Protein AF-A0A7Y2BKX5-F1 (afdb_monomer)

Structure (mmCIF, N/CA/C/O backbone):
data_AF-A0A7Y2BKX5-F1
#
_entry.id   AF-A0A7Y2BKX5-F1
#
loop_
_atom_site.group_PDB
_atom_site.id
_atom_site.type_symbol
_atom_site.label_atom_id
_atom_site.label_alt_id
_atom_site.label_comp_id
_atom_site.label_asym_id
_atom_site.label_entity_id
_atom_site.label_s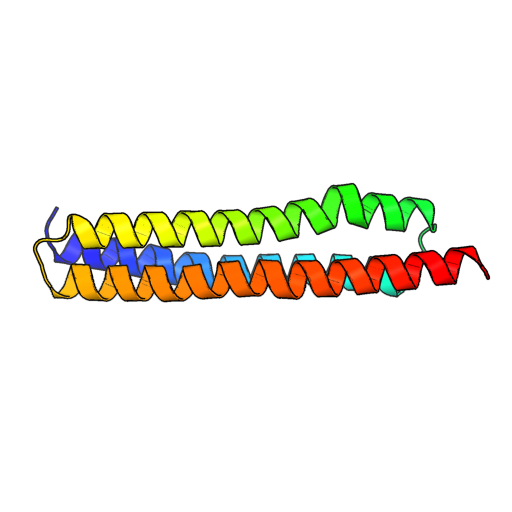eq_id
_atom_site.pdbx_PDB_ins_code
_atom_site.Cartn_x
_atom_site.Cartn_y
_atom_site.Cartn_z
_atom_site.occupancy
_atom_site.B_iso_or_equiv
_atom_site.auth_seq_id
_atom_site.auth_comp_id
_atom_site.auth_asym_id
_atom_site.auth_atom_id
_atom_site.pdbx_PDB_model_num
ATOM 1 N N . MET A 1 1 ? -7.863 8.795 30.814 1.00 60.62 1 MET A N 1
ATOM 2 C CA . MET A 1 1 ? -8.168 9.100 29.407 1.00 60.62 1 MET A CA 1
ATOM 3 C C . MET A 1 1 ? -9.676 9.134 29.283 1.00 60.62 1 MET A C 1
ATOM 5 O O . MET A 1 1 ? -10.317 8.146 29.626 1.00 60.62 1 MET A O 1
ATOM 9 N N . THR A 1 2 ? -10.237 10.292 28.960 1.00 79.56 2 THR A N 1
ATOM 10 C CA . THR A 1 2 ? -11.680 10.484 28.779 1.00 79.56 2 THR A CA 1
ATOM 11 C C . THR A 1 2 ? -12.108 9.998 27.389 1.00 79.56 2 THR A C 1
ATOM 13 O O . THR A 1 2 ? -11.263 9.811 26.512 1.00 79.56 2 THR A O 1
ATOM 16 N N . SER A 1 3 ? -13.412 9.795 27.153 1.00 75.19 3 SER A N 1
ATOM 17 C CA . SER A 1 3 ? -13.921 9.469 25.808 1.00 75.19 3 SER A CA 1
ATOM 18 C C . SER A 1 3 ? -13.515 10.516 24.764 1.00 75.19 3 SER A C 1
ATOM 20 O O . SER A 1 3 ? -13.303 10.164 23.607 1.00 75.19 3 SER A O 1
ATOM 22 N N . LEU A 1 4 ? -13.376 11.788 25.165 1.00 76.38 4 LEU A N 1
ATOM 23 C CA . LEU A 1 4 ? -12.962 12.877 24.280 1.00 76.38 4 LEU A CA 1
ATOM 24 C C . LEU A 1 4 ? -11.520 12.672 23.786 1.00 76.38 4 LEU A C 1
ATOM 26 O O . LEU A 1 4 ? -11.282 12.710 22.583 1.00 76.38 4 LEU A O 1
ATOM 30 N N . ASP A 1 5 ? -10.604 12.328 24.697 1.00 82.75 5 ASP A N 1
ATOM 31 C CA . ASP A 1 5 ? -9.194 12.062 24.379 1.00 82.75 5 ASP A CA 1
ATOM 32 C C . ASP A 1 5 ? -9.055 10.907 23.366 1.00 82.75 5 ASP A C 1
ATOM 34 O O . ASP A 1 5 ? -8.236 10.954 22.450 1.00 82.75 5 ASP A O 1
ATOM 38 N N . ILE A 1 6 ? -9.874 9.853 23.504 1.00 79.31 6 ILE A N 1
ATOM 39 C CA . ILE A 1 6 ? -9.841 8.691 22.596 1.00 79.31 6 ILE A CA 1
ATOM 40 C C . ILE A 1 6 ? -10.352 9.072 21.201 1.00 79.31 6 ILE A C 1
ATOM 42 O O . ILE A 1 6 ? -9.774 8.650 20.199 1.00 79.31 6 ILE A O 1
ATOM 46 N N . ILE A 1 7 ? -11.417 9.875 21.125 1.00 82.62 7 ILE A N 1
ATOM 47 C CA . ILE A 1 7 ? -11.958 10.371 19.853 1.00 82.62 7 ILE A CA 1
ATOM 48 C C . ILE A 1 7 ? -10.913 11.222 19.131 1.00 82.62 7 ILE A C 1
ATOM 50 O O . ILE A 1 7 ? -10.680 11.009 17.943 1.00 82.62 7 ILE A O 1
ATOM 54 N N . GLU A 1 8 ? -10.256 12.140 19.839 1.00 83.88 8 GLU A N 1
ATOM 55 C CA . GLU A 1 8 ? -9.214 12.997 19.267 1.00 83.88 8 GLU A CA 1
ATOM 56 C C . GLU A 1 8 ? -8.049 12.178 18.705 1.00 83.88 8 GLU A C 1
ATOM 58 O O . GLU A 1 8 ? -7.619 12.421 17.577 1.00 83.88 8 GLU A O 1
ATOM 63 N N . VAL A 1 9 ? -7.593 11.148 19.426 1.00 83.00 9 VAL A N 1
ATOM 64 C CA . VAL A 1 9 ? -6.535 10.247 18.944 1.00 83.00 9 VAL A CA 1
ATOM 65 C C . VAL A 1 9 ? -6.984 9.463 17.710 1.00 83.00 9 VAL A C 1
ATOM 67 O O . VAL A 1 9 ? -6.245 9.399 16.727 1.00 83.00 9 VAL A O 1
ATOM 70 N N . ILE A 1 10 ? -8.193 8.889 17.720 1.00 82.12 10 ILE A N 1
ATOM 71 C CA . ILE A 1 10 ? -8.740 8.149 16.571 1.00 82.12 10 ILE A CA 1
ATOM 72 C C . ILE A 1 10 ? -8.800 9.050 15.337 1.00 82.12 10 ILE A C 1
ATOM 74 O O . ILE A 1 10 ? -8.317 8.658 14.272 1.00 82.12 10 ILE A O 1
ATOM 78 N N . LEU A 1 11 ? -9.348 10.257 15.486 1.00 83.75 11 LEU A N 1
ATOM 79 C CA . LEU A 1 11 ? -9.472 11.223 14.400 1.00 83.75 11 LEU A CA 1
ATOM 80 C C . LEU A 1 11 ? -8.105 11.691 13.904 1.00 83.75 11 LEU A C 1
ATOM 82 O O . LEU A 1 11 ? -7.902 11.760 12.695 1.00 83.75 11 LEU A O 1
ATOM 86 N N . LEU A 1 12 ? -7.151 11.952 14.800 1.00 84.75 12 LEU A N 1
ATOM 87 C CA . LEU A 1 12 ? -5.793 12.341 14.428 1.00 84.75 12 LEU A CA 1
ATOM 88 C C . LEU A 1 12 ? -5.108 11.247 13.602 1.00 84.75 12 LEU A C 1
ATOM 90 O O . LEU A 1 12 ? -4.540 11.538 12.551 1.00 84.75 12 LEU A O 1
ATOM 94 N N . VAL A 1 13 ? -5.202 9.984 14.028 1.00 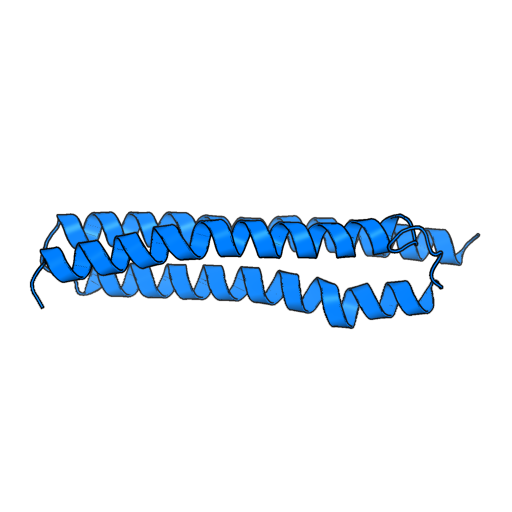80.81 13 VAL A N 1
ATOM 95 C CA . VAL A 1 13 ? -4.639 8.854 13.274 1.00 80.81 13 VAL A CA 1
ATOM 96 C C . VAL A 1 13 ? -5.304 8.740 11.902 1.00 80.81 13 VAL A C 1
ATOM 98 O O . VAL A 1 13 ? -4.600 8.597 10.904 1.00 80.81 13 VAL A O 1
ATOM 101 N N . MET A 1 14 ? -6.632 8.872 11.815 1.00 80.06 14 MET A N 1
ATOM 102 C CA . MET A 1 14 ? -7.345 8.863 10.531 1.00 80.06 14 MET A CA 1
ATOM 103 C C . MET A 1 14 ? -6.895 10.011 9.617 1.00 80.06 14 MET A C 1
ATOM 105 O O . MET A 1 14 ? -6.600 9.784 8.445 1.00 80.06 14 MET A O 1
ATOM 109 N N . LEU A 1 15 ? -6.785 11.226 10.153 1.00 80.50 15 LEU A N 1
ATOM 110 C CA . LEU A 1 15 ? -6.395 12.416 9.398 1.00 80.50 15 LEU A CA 1
ATOM 111 C C . LEU A 1 15 ? -4.935 12.390 8.942 1.00 80.50 15 LEU A C 1
ATOM 113 O O . LEU A 1 15 ? -4.634 12.954 7.896 1.00 80.50 15 LEU A O 1
ATOM 117 N N . LEU A 1 16 ? -4.034 11.738 9.683 1.00 81.62 16 LEU A N 1
ATOM 118 C CA . LEU A 1 16 ? -2.619 11.631 9.316 1.00 81.62 16 LEU A CA 1
ATOM 119 C C . LEU A 1 16 ? -2.341 10.475 8.355 1.00 81.62 16 LEU A C 1
ATOM 121 O O . LEU A 1 16 ? -1.550 10.618 7.423 1.00 81.62 16 LEU A O 1
ATOM 125 N N . ALA A 1 17 ? -2.988 9.326 8.536 1.00 76.38 17 ALA A N 1
ATOM 126 C CA . ALA A 1 17 ? -2.702 8.167 7.700 1.00 76.38 17 ALA A CA 1
ATOM 127 C C . ALA A 1 17 ? -3.306 8.280 6.289 1.00 76.38 17 ALA A C 1
ATOM 129 O O . ALA A 1 17 ? -2.754 7.693 5.359 1.00 76.38 17 ALA A O 1
ATOM 130 N N . VAL A 1 18 ? -4.357 9.078 6.075 1.00 75.00 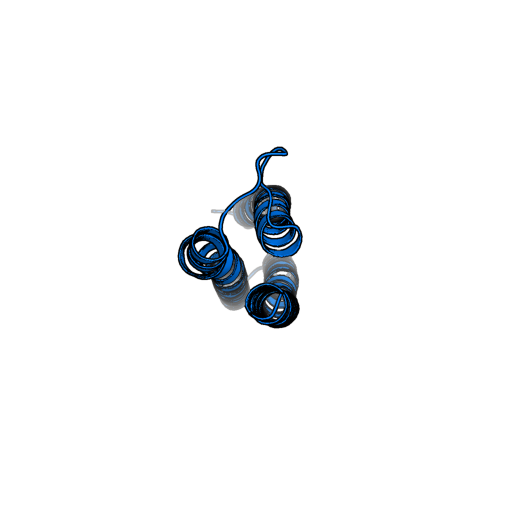18 VAL A N 1
ATOM 131 C CA . VAL A 1 18 ? -4.883 9.368 4.726 1.00 75.00 18 VAL A CA 1
ATOM 132 C C . VAL A 1 18 ? -3.856 10.082 3.820 1.00 75.00 18 VAL A C 1
ATOM 134 O O . VAL A 1 18 ? -3.525 9.526 2.770 1.00 75.00 18 VAL A O 1
ATOM 137 N N . PRO A 1 19 ? -3.294 11.260 4.165 1.00 79.44 19 PRO A N 1
ATOM 138 C CA . PRO A 1 19 ? -2.323 11.953 3.315 1.00 79.44 19 PRO A CA 1
ATOM 139 C C . PRO A 1 19 ? -1.025 11.159 3.133 1.00 79.44 19 PRO A C 1
ATOM 141 O O . PRO A 1 19 ? -0.466 11.163 2.036 1.00 79.44 19 PRO A O 1
ATOM 144 N N . VAL A 1 20 ? -0.578 10.418 4.154 1.00 82.06 20 VAL A N 1
ATOM 145 C CA . VAL A 1 20 ? 0.578 9.511 4.034 1.00 82.06 20 VAL A CA 1
ATOM 146 C C . VAL A 1 20 ? 0.299 8.405 3.013 1.00 82.06 20 VAL A C 1
ATOM 148 O O . VAL A 1 20 ? 1.129 8.156 2.139 1.00 82.06 20 VAL A O 1
ATOM 151 N N . ASN A 1 21 ? -0.888 7.789 3.053 1.00 78.94 21 ASN A N 1
ATOM 152 C CA . ASN A 1 21 ? -1.302 6.790 2.065 1.00 78.94 21 ASN A CA 1
ATOM 153 C C . ASN A 1 21 ? -1.354 7.360 0.641 1.00 78.94 21 ASN A C 1
ATOM 155 O O . ASN A 1 21 ? -0.891 6.705 -0.296 1.00 78.94 21 ASN A O 1
ATOM 159 N N . PHE A 1 22 ? -1.869 8.581 0.466 1.00 82.44 22 PHE A N 1
ATOM 160 C CA . PHE A 1 22 ? -1.874 9.256 -0.835 1.00 82.44 22 PHE A CA 1
ATOM 161 C C . PHE A 1 22 ? -0.458 9.525 -1.352 1.00 82.44 22 PHE A C 1
ATOM 163 O O . PHE A 1 22 ? -0.167 9.266 -2.522 1.00 82.44 22 PHE A O 1
ATOM 170 N N . TRP A 1 23 ? 0.435 10.011 -0.489 1.00 86.56 23 TRP A N 1
ATOM 171 C CA . TRP A 1 23 ? 1.821 10.291 -0.853 1.00 86.56 23 TRP A CA 1
ATOM 172 C C . TRP A 1 23 ? 2.585 9.018 -1.242 1.00 86.56 23 TRP A C 1
ATOM 174 O O . TRP A 1 23 ? 3.189 8.966 -2.316 1.00 86.56 23 TRP A O 1
ATOM 184 N N . LEU A 1 24 ? 2.482 7.953 -0.442 1.00 85.69 24 LEU A N 1
ATOM 185 C CA . LEU A 1 24 ? 3.099 6.660 -0.752 1.00 85.69 24 LEU A CA 1
ATOM 186 C C . LEU A 1 24 ? 2.493 6.016 -2.008 1.00 85.69 24 LEU A C 1
ATOM 188 O O . LEU A 1 24 ? 3.219 5.433 -2.814 1.00 85.69 24 LEU A O 1
ATOM 192 N N . SER A 1 25 ? 1.184 6.170 -2.228 1.00 86.06 25 SER A N 1
ATOM 193 C CA . SER A 1 25 ? 0.528 5.731 -3.465 1.00 86.06 25 SER A CA 1
ATOM 194 C C . SER A 1 25 ? 1.066 6.465 -4.690 1.00 86.06 25 SER A C 1
ATOM 196 O O . SER A 1 25 ? 1.307 5.836 -5.720 1.00 86.06 25 SER A O 1
ATOM 198 N N . LYS A 1 26 ? 1.307 7.778 -4.587 1.00 90.38 26 LYS A N 1
ATOM 199 C CA . LYS A 1 26 ? 1.917 8.565 -5.666 1.00 90.38 26 LYS A CA 1
ATOM 200 C C . LYS A 1 26 ? 3.313 8.040 -6.006 1.00 90.38 26 LYS A C 1
ATOM 202 O O . LYS A 1 26 ? 3.596 7.819 -7.179 1.00 90.38 26 LYS A O 1
ATOM 207 N N . ILE A 1 27 ? 4.147 7.788 -4.997 1.00 90.94 27 ILE A N 1
ATOM 208 C CA . ILE A 1 27 ? 5.489 7.213 -5.184 1.00 90.94 27 ILE A CA 1
ATOM 209 C C . ILE A 1 27 ? 5.402 5.834 -5.845 1.00 90.94 27 ILE A C 1
ATOM 211 O O . ILE A 1 27 ? 6.074 5.577 -6.841 1.00 90.94 27 ILE A O 1
ATOM 215 N N . SER A 1 28 ? 4.527 4.961 -5.343 1.00 91.50 28 SER A N 1
ATOM 216 C CA . SER A 1 28 ? 4.308 3.630 -5.915 1.00 91.50 28 SER A CA 1
ATOM 217 C C . SER A 1 28 ? 3.894 3.691 -7.391 1.00 91.50 28 SER A C 1
ATOM 219 O O . SER A 1 28 ? 4.366 2.885 -8.193 1.00 91.50 28 SER A O 1
ATOM 221 N N . ASN A 1 29 ? 3.064 4.662 -7.781 1.00 91.44 29 ASN A N 1
ATOM 222 C CA . ASN A 1 29 ? 2.662 4.837 -9.176 1.00 91.44 29 ASN A CA 1
ATOM 223 C C . ASN A 1 29 ? 3.822 5.304 -10.066 1.00 91.44 29 ASN A C 1
ATOM 225 O O . ASN A 1 29 ? 3.955 4.789 -11.170 1.00 91.44 29 ASN A O 1
ATOM 229 N N . VAL A 1 30 ? 4.700 6.192 -9.581 1.00 92.88 30 VAL A N 1
ATOM 230 C CA . VAL A 1 30 ? 5.915 6.595 -10.321 1.00 92.88 30 VAL A CA 1
ATOM 231 C C . VAL A 1 30 ? 6.783 5.378 -10.629 1.00 92.88 30 VAL A C 1
ATOM 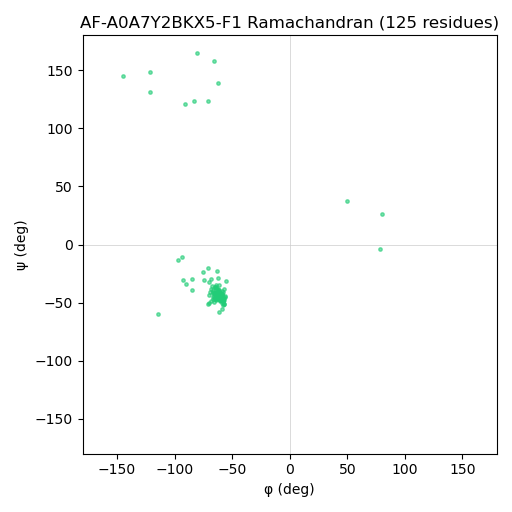233 O O . VAL A 1 30 ? 7.197 5.186 -11.772 1.00 92.88 30 VAL A O 1
ATOM 236 N N . TYR A 1 31 ? 6.996 4.508 -9.639 1.00 92.69 31 TYR A N 1
ATOM 237 C CA . TYR A 1 31 ? 7.753 3.278 -9.852 1.00 92.69 31 TYR A CA 1
ATOM 238 C C . TYR A 1 31 ? 7.093 2.351 -10.878 1.00 92.69 31 TYR A C 1
ATOM 240 O O . TYR A 1 31 ? 7.764 1.846 -11.777 1.00 92.69 31 TYR A O 1
ATOM 248 N N . ARG A 1 32 ? 5.773 2.152 -10.777 1.00 94.81 32 ARG A N 1
ATOM 249 C CA . ARG A 1 32 ? 5.009 1.342 -11.736 1.00 94.81 32 ARG A CA 1
ATOM 250 C C . ARG A 1 32 ? 5.153 1.880 -13.157 1.00 94.81 32 ARG A C 1
ATOM 252 O O . ARG A 1 32 ? 5.438 1.120 -14.081 1.00 94.81 32 ARG A O 1
ATOM 259 N N . ASP A 1 33 ? 4.953 3.179 -13.329 1.00 94.44 33 ASP A N 1
ATOM 260 C CA . ASP A 1 33 ? 4.957 3.815 -14.640 1.00 94.44 33 ASP A CA 1
ATOM 261 C C . ASP A 1 33 ? 6.364 3.765 -15.251 1.00 94.44 33 ASP A C 1
ATOM 263 O O . ASP A 1 33 ? 6.506 3.419 -16.424 1.00 94.44 33 ASP A O 1
ATOM 267 N N . GLY A 1 34 ? 7.412 3.958 -14.442 1.00 93.19 34 GLY A N 1
ATOM 268 C CA . GLY A 1 34 ? 8.796 3.776 -14.877 1.00 93.19 34 GLY A CA 1
ATOM 269 C C . GLY A 1 34 ? 9.127 2.330 -15.269 1.00 93.19 34 GLY A C 1
ATOM 270 O O . GLY A 1 34 ? 9.787 2.098 -16.285 1.00 93.19 34 GLY A O 1
ATOM 271 N N . ILE A 1 35 ? 8.587 1.331 -14.554 1.00 94.81 35 ILE A N 1
ATOM 272 C CA . ILE A 1 35 ? 8.680 -0.083 -14.959 1.00 94.81 35 ILE A CA 1
ATOM 273 C C . ILE A 1 35 ? 7.967 -0.313 -16.291 1.00 94.81 35 ILE A C 1
ATOM 275 O O . ILE A 1 35 ? 8.489 -1.063 -17.106 1.00 94.81 35 ILE A O 1
ATOM 279 N N . ILE A 1 36 ? 6.797 0.278 -16.541 1.00 93.69 36 ILE A N 1
ATOM 280 C CA . ILE A 1 36 ? 6.024 0.066 -17.778 1.00 93.69 36 ILE A CA 1
ATOM 281 C C . ILE A 1 36 ? 6.707 0.735 -18.973 1.00 93.69 36 ILE A C 1
ATOM 283 O O . ILE A 1 36 ? 6.938 0.077 -19.989 1.00 93.69 36 ILE A O 1
ATOM 287 N N . ILE A 1 37 ? 7.050 2.015 -18.832 1.00 94.19 37 ILE A N 1
ATOM 288 C CA . ILE A 1 37 ? 7.658 2.841 -19.881 1.00 94.19 37 ILE A CA 1
ATOM 289 C C . ILE A 1 37 ? 9.097 2.386 -20.156 1.00 94.19 37 ILE A C 1
ATOM 291 O O . ILE A 1 37 ? 9.549 2.418 -21.297 1.00 94.19 37 ILE A O 1
ATOM 295 N N . GLY A 1 38 ? 9.801 1.899 -19.131 1.00 93.62 38 GLY A N 1
ATOM 296 C CA . GLY A 1 38 ? 11.215 1.538 -19.218 1.00 93.62 38 GLY A CA 1
ATOM 297 C C . GLY A 1 38 ? 12.155 2.737 -19.115 1.00 93.62 38 GLY A C 1
ATOM 298 O O . GLY A 1 38 ? 13.272 2.679 -19.623 1.00 93.62 38 GLY A O 1
ATOM 299 N N . ALA A 1 39 ? 11.710 3.809 -18.460 1.00 92.94 39 ALA A N 1
ATOM 300 C CA . ALA A 1 39 ? 12.510 4.991 -18.178 1.00 92.94 39 ALA A CA 1
ATOM 301 C C . ALA A 1 39 ? 12.127 5.586 -16.818 1.00 92.94 39 ALA A C 1
ATOM 303 O O . ALA A 1 39 ? 10.954 5.570 -16.448 1.00 92.94 39 ALA A O 1
ATOM 304 N N . PHE A 1 40 ? 13.105 6.139 -16.105 1.00 90.12 40 PHE A N 1
ATOM 305 C CA . PHE A 1 40 ? 12.902 6.934 -14.891 1.00 90.12 40 PHE A CA 1
ATOM 306 C C . PHE A 1 40 ? 13.501 8.316 -15.105 1.00 90.12 40 PHE A C 1
ATOM 308 O O . PHE A 1 40 ? 14.621 8.421 -15.594 1.00 90.12 40 PHE A O 1
ATOM 315 N N . ASP A 1 41 ? 12.738 9.365 -14.797 1.00 87.38 41 ASP A N 1
ATOM 316 C CA . ASP A 1 41 ? 13.151 10.764 -14.985 1.00 87.38 41 ASP A CA 1
ATOM 317 C C . ASP A 1 41 ? 13.712 11.057 -16.391 1.00 87.38 41 ASP A C 1
ATOM 319 O O . ASP A 1 41 ? 14.668 11.804 -16.578 1.00 87.38 41 ASP A O 1
ATOM 323 N N . GLY A 1 42 ? 13.118 10.424 -17.410 1.00 88.19 42 GLY A N 1
ATOM 324 C CA . GLY A 1 42 ? 13.534 10.552 -18.810 1.00 88.19 42 GLY A CA 1
ATOM 325 C C . GLY A 1 42 ? 14.768 9.729 -19.198 1.00 88.19 42 GLY A C 1
ATOM 326 O O . GLY A 1 42 ? 15.104 9.681 -20.379 1.00 88.19 42 GLY A O 1
ATOM 327 N N . VAL A 1 43 ? 15.411 9.038 -18.255 1.00 92.50 43 VAL A N 1
ATOM 328 C CA . VAL A 1 43 ? 16.567 8.173 -18.510 1.00 92.50 43 VAL A CA 1
ATOM 329 C C . VAL A 1 43 ? 16.095 6.741 -18.787 1.00 92.50 43 VAL A C 1
ATOM 331 O O . VAL A 1 43 ? 15.449 6.139 -17.923 1.00 92.50 43 VAL A O 1
ATOM 334 N N . PRO A 1 44 ? 16.403 6.160 -19.964 1.00 94.88 44 PRO A N 1
ATOM 335 C CA . PRO A 1 44 ? 16.086 4.767 -20.260 1.00 94.88 44 PRO A CA 1
ATOM 336 C C . PRO A 1 44 ? 16.809 3.814 -19.308 1.00 94.88 44 PRO A C 1
ATOM 338 O O . PRO A 1 44 ? 17.993 3.990 -19.023 1.00 94.88 44 PRO A O 1
ATOM 341 N N . ILE A 1 45 ? 16.116 2.769 -18.861 1.00 94.31 45 ILE A N 1
ATOM 342 C CA . ILE A 1 45 ? 16.683 1.745 -17.978 1.00 94.31 45 ILE A CA 1
ATOM 343 C C . ILE A 1 45 ? 16.593 0.355 -18.605 1.00 94.31 45 ILE A C 1
ATOM 345 O O . ILE A 1 45 ? 15.670 0.038 -19.360 1.00 94.31 45 ILE A O 1
ATOM 349 N N . SER A 1 46 ? 17.571 -0.496 -18.286 1.00 95.06 46 SER A N 1
ATOM 350 C CA . SER A 1 46 ? 17.639 -1.852 -18.831 1.00 95.06 46 SER A CA 1
ATOM 351 C C . SER A 1 46 ? 16.468 -2.716 -18.356 1.00 95.06 46 SER A C 1
ATOM 353 O O . SER A 1 46 ? 15.852 -2.473 -17.315 1.00 95.06 46 SER A O 1
ATOM 355 N N . LEU A 1 47 ? 16.171 -3.776 -19.112 1.00 94.12 47 LEU A N 1
ATOM 356 C CA . LEU A 1 47 ? 15.135 -4.737 -18.733 1.00 94.12 47 LEU A CA 1
ATOM 357 C C . LEU A 1 47 ? 15.411 -5.367 -17.359 1.00 94.12 47 LEU A C 1
ATOM 359 O O . LEU A 1 47 ? 14.489 -5.520 -16.563 1.00 94.12 47 LEU A O 1
ATOM 363 N N . GLU A 1 48 ? 16.669 -5.704 -17.079 1.00 95.06 48 GLU A N 1
ATOM 364 C CA . GLU A 1 48 ? 17.100 -6.251 -15.790 1.00 95.06 48 GLU A CA 1
ATOM 365 C C . GLU A 1 48 ? 16.842 -5.266 -14.647 1.00 95.06 48 GLU A C 1
ATOM 367 O O . GLU A 1 48 ? 16.244 -5.637 -13.638 1.00 95.06 48 GLU A O 1
ATOM 372 N N . HIS A 1 49 ? 17.179 -3.990 -14.849 1.00 94.88 49 HIS A N 1
ATOM 373 C CA . HIS A 1 49 ? 16.917 -2.943 -13.869 1.00 94.88 49 HIS A CA 1
ATOM 374 C C . HIS A 1 49 ? 15.408 -2.803 -13.600 1.00 94.88 49 HIS A C 1
ATOM 376 O O . HIS A 1 49 ? 14.985 -2.709 -12.451 1.00 94.88 49 HIS A O 1
ATOM 382 N N . ARG A 1 50 ? 14.563 -2.882 -14.637 1.00 95.38 50 ARG A N 1
ATOM 383 C CA . ARG A 1 50 ? 13.096 -2.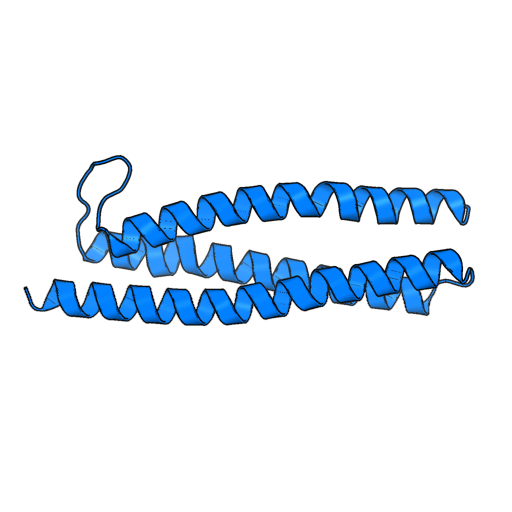854 -14.473 1.00 95.38 50 ARG A CA 1
ATOM 384 C C . ARG A 1 50 ? 12.573 -4.042 -13.657 1.00 95.38 50 ARG A C 1
ATOM 386 O O . ARG A 1 50 ? 11.653 -3.865 -12.863 1.00 95.38 50 ARG A O 1
ATOM 393 N N . TYR A 1 51 ? 13.141 -5.240 -13.832 1.00 95.62 51 TYR A N 1
ATOM 394 C CA . TYR A 1 51 ? 12.811 -6.397 -12.990 1.00 95.62 51 TYR A CA 1
ATOM 395 C C . TYR A 1 51 ? 13.250 -6.185 -11.542 1.00 95.62 51 TYR A C 1
ATOM 397 O O . TYR A 1 51 ? 12.480 -6.500 -10.638 1.00 95.62 51 TYR A O 1
ATOM 405 N N . HIS A 1 52 ? 14.446 -5.635 -11.326 1.00 95.94 52 HIS A N 1
ATOM 406 C CA . HIS A 1 52 ? 14.926 -5.314 -9.986 1.00 95.94 52 HIS A CA 1
ATOM 407 C C . HIS A 1 52 ? 13.979 -4.336 -9.280 1.00 95.94 52 HIS A C 1
ATOM 409 O O . HIS A 1 52 ? 13.501 -4.647 -8.197 1.00 95.94 52 HIS A O 1
ATOM 415 N N . ILE A 1 53 ? 13.608 -3.224 -9.925 1.00 95.12 53 ILE A N 1
ATOM 416 C CA . ILE A 1 53 ? 12.659 -2.259 -9.344 1.00 95.12 53 ILE A CA 1
ATOM 417 C C . ILE A 1 53 ? 11.314 -2.925 -9.036 1.00 95.12 53 ILE A C 1
ATOM 419 O O . ILE A 1 53 ? 10.738 -2.695 -7.975 1.00 95.12 53 ILE A O 1
ATOM 423 N N . LEU A 1 54 ? 10.798 -3.772 -9.934 1.00 94.94 54 LEU A N 1
ATOM 424 C CA . LEU A 1 54 ?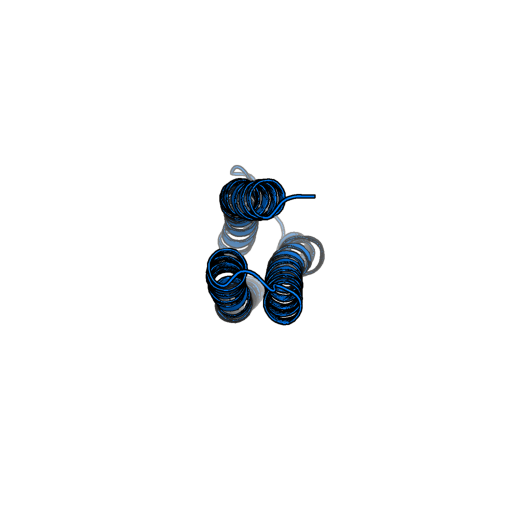 9.520 -4.450 -9.711 1.00 94.94 54 LEU A CA 1
ATOM 425 C C . LEU A 1 54 ? 9.525 -5.290 -8.425 1.00 94.94 54 LEU A C 1
ATOM 427 O O . LEU A 1 54 ? 8.578 -5.206 -7.643 1.00 94.94 54 LEU A O 1
ATOM 431 N N . TRP A 1 55 ? 10.563 -6.104 -8.226 1.00 95.19 55 TRP A N 1
ATOM 432 C CA . TRP A 1 55 ? 10.610 -7.092 -7.145 1.00 95.19 55 TRP A CA 1
ATOM 433 C C . TRP A 1 55 ? 11.214 -6.563 -5.844 1.00 95.19 55 TRP A C 1
ATOM 435 O O . TRP A 1 55 ? 10.767 -6.977 -4.777 1.00 95.19 55 TRP A O 1
ATOM 445 N N . SER A 1 56 ? 12.193 -5.664 -5.926 1.00 94.38 56 SER A N 1
ATOM 446 C CA . SER A 1 56 ? 12.922 -5.140 -4.766 1.00 94.38 56 SER A CA 1
ATOM 447 C C . SER A 1 56 ? 12.309 -3.857 -4.207 1.00 94.38 56 SER A C 1
ATOM 449 O O . SER A 1 56 ? 12.370 -3.646 -3.000 1.00 94.38 56 SER A O 1
ATOM 451 N N . ASP A 1 57 ? 11.673 -3.035 -5.051 1.00 93.19 57 ASP A N 1
ATOM 452 C CA . ASP A 1 57 ? 11.200 -1.707 -4.641 1.00 93.19 57 ASP A CA 1
ATOM 453 C C . ASP A 1 57 ? 9.669 -1.619 -4.673 1.00 93.19 57 ASP A C 1
ATOM 455 O O . ASP A 1 57 ? 9.010 -1.403 -3.653 1.00 93.19 57 ASP A O 1
ATOM 459 N N . TRP A 1 58 ? 9.068 -1.834 -5.846 1.00 94.50 58 TRP A N 1
ATOM 460 C CA . TRP A 1 58 ? 7.645 -1.583 -6.056 1.00 94.50 58 TRP A CA 1
ATOM 461 C C . TRP A 1 58 ? 6.745 -2.582 -5.323 1.00 94.50 58 TRP A C 1
ATOM 463 O O . TRP A 1 58 ? 5.818 -2.172 -4.617 1.00 94.50 58 TRP A O 1
ATOM 473 N N . LEU A 1 59 ? 6.997 -3.889 -5.473 1.00 93.12 59 LEU A N 1
ATOM 474 C CA . LEU A 1 59 ? 6.156 -4.924 -4.867 1.00 93.12 59 LEU A CA 1
ATOM 475 C C . LEU A 1 59 ? 6.222 -4.905 -3.329 1.00 93.12 59 LEU A C 1
ATOM 477 O O . LEU A 1 59 ? 5.152 -4.964 -2.710 1.00 93.12 59 LEU A O 1
ATOM 481 N N . PRO A 1 60 ? 7.400 -4.770 -2.685 1.00 92.19 60 PRO A N 1
ATOM 482 C CA . PRO A 1 60 ? 7.479 -4.626 -1.235 1.00 92.19 60 PRO A CA 1
ATOM 483 C C . PRO A 1 60 ? 6.775 -3.366 -0.733 1.00 92.19 60 PRO A C 1
ATOM 485 O O . PRO A 1 60 ? 6.030 -3.446 0.245 1.00 92.19 60 PRO A O 1
ATOM 488 N N . LEU A 1 61 ? 6.920 -2.229 -1.425 1.00 90.38 61 LEU A N 1
ATOM 489 C CA . LEU A 1 61 ? 6.219 -0.993 -1.070 1.00 90.38 61 LEU A CA 1
ATOM 490 C C . LEU A 1 61 ? 4.695 -1.174 -1.134 1.00 90.38 61 LEU A C 1
ATOM 492 O O . LEU A 1 61 ? 3.987 -0.837 -0.184 1.00 90.38 61 LEU A O 1
ATOM 496 N N . LYS A 1 62 ? 4.180 -1.752 -2.228 1.00 89.94 62 LYS A N 1
ATOM 497 C CA . LYS A 1 62 ? 2.738 -1.978 -2.414 1.00 89.94 62 LYS A CA 1
ATOM 498 C C . LYS A 1 62 ? 2.179 -2.962 -1.386 1.00 89.94 62 LYS A C 1
ATOM 500 O O . LYS A 1 62 ? 1.115 -2.725 -0.815 1.00 89.94 62 LYS A O 1
ATOM 505 N N . SER A 1 63 ? 2.917 -4.038 -1.119 1.00 90.44 63 SER A N 1
ATOM 506 C CA . SER A 1 63 ? 2.542 -5.052 -0.130 1.00 90.44 63 SER A CA 1
ATOM 507 C C . SER A 1 63 ? 2.533 -4.469 1.282 1.00 90.44 63 SER A C 1
ATOM 509 O O . SER A 1 63 ? 1.584 -4.699 2.026 1.00 90.44 63 SER A O 1
ATOM 511 N N . SER A 1 64 ? 3.525 -3.643 1.625 1.00 89.94 64 SER A N 1
ATOM 512 C CA . SER A 1 64 ? 3.605 -2.969 2.926 1.00 89.94 64 SER A CA 1
ATOM 513 C C . SER A 1 64 ? 2.443 -1.998 3.144 1.00 89.94 64 SER A C 1
ATOM 515 O O . SER A 1 64 ? 1.883 -1.964 4.235 1.00 89.94 64 SER A O 1
ATOM 517 N N . LEU A 1 65 ? 2.017 -1.264 2.107 1.00 89.00 65 LEU A N 1
ATOM 518 C CA . LEU A 1 65 ? 0.822 -0.408 2.164 1.00 89.00 65 LEU A CA 1
ATOM 519 C C . LEU A 1 65 ? -0.458 -1.206 2.424 1.00 89.00 65 LEU A C 1
ATOM 521 O O . LEU A 1 65 ? -1.279 -0.820 3.263 1.00 89.00 65 LEU A O 1
ATOM 525 N N . GLY A 1 66 ? -0.610 -2.338 1.731 1.00 90.88 66 GLY A N 1
ATOM 526 C CA . GLY A 1 66 ? -1.698 -3.275 1.982 1.00 90.88 66 GLY A CA 1
ATOM 527 C C . GLY A 1 66 ? -1.671 -3.778 3.424 1.00 90.88 66 GLY A C 1
ATOM 528 O O . GLY A 1 66 ? -2.642 -3.601 4.155 1.00 90.88 66 GLY A O 1
ATOM 529 N N . MET A 1 67 ? -0.545 -4.340 3.867 1.00 91.19 67 MET A N 1
ATOM 530 C CA . MET A 1 67 ? -0.394 -4.889 5.218 1.00 91.19 67 MET A CA 1
ATOM 531 C C . MET A 1 67 ? -0.633 -3.846 6.311 1.00 91.19 67 MET A C 1
ATOM 533 O O . MET A 1 67 ? -1.337 -4.141 7.272 1.00 91.19 67 MET A O 1
ATOM 537 N N . LEU A 1 68 ? -0.114 -2.624 6.154 1.00 89.06 68 LEU A N 1
ATOM 538 C CA . LEU A 1 68 ? -0.358 -1.527 7.091 1.00 89.06 68 LEU A CA 1
ATOM 539 C C . LEU A 1 68 ? -1.850 -1.190 7.172 1.00 89.06 68 LEU A C 1
ATOM 541 O O . LEU A 1 68 ? -2.386 -1.043 8.268 1.00 89.06 68 LEU A O 1
ATOM 545 N N . SER A 1 69 ? -2.533 -1.121 6.027 1.00 90.56 69 SER A N 1
ATOM 546 C CA . SER A 1 69 ? -3.980 -0.884 5.987 1.00 90.56 69 SER A CA 1
ATOM 547 C C . SER A 1 69 ? -4.746 -2.011 6.685 1.00 90.56 69 SER A C 1
ATOM 549 O O . SER A 1 69 ? -5.613 -1.750 7.512 1.00 90.56 69 SER A O 1
ATOM 551 N N . GLY A 1 70 ? -4.384 -3.271 6.434 1.00 92.88 70 GLY A N 1
ATOM 552 C CA . GLY A 1 70 ? -4.996 -4.418 7.109 1.00 92.88 70 GLY A CA 1
ATOM 553 C C . GLY A 1 70 ? -4.764 -4.401 8.623 1.00 92.88 70 GLY A C 1
ATOM 554 O O . GLY A 1 70 ? -5.694 -4.617 9.398 1.00 92.88 70 GLY A O 1
ATOM 555 N N . PHE A 1 71 ? -3.544 -4.079 9.056 1.00 91.75 71 PHE A N 1
ATOM 556 C CA . PHE A 1 71 ? -3.194 -3.974 10.470 1.00 91.75 71 PHE A CA 1
ATOM 557 C C . PHE A 1 71 ? -3.976 -2.861 11.175 1.00 91.75 71 PHE A C 1
ATOM 559 O O . PHE A 1 71 ? -4.533 -3.088 12.247 1.00 91.75 71 PHE A O 1
ATOM 566 N N . LEU A 1 72 ? -4.078 -1.679 10.557 1.00 89.69 72 LEU A N 1
ATOM 567 C CA . LEU A 1 72 ? -4.885 -0.579 11.085 1.00 89.69 72 LEU A CA 1
ATOM 568 C C . LEU A 1 72 ? -6.361 -0.970 11.174 1.00 89.69 72 LEU A C 1
ATOM 570 O O . LEU A 1 72 ? -6.984 -0.720 12.202 1.00 89.69 72 LEU A O 1
ATOM 574 N N . ALA A 1 73 ? -6.907 -1.638 10.153 1.00 93.50 73 ALA A N 1
ATOM 575 C CA . ALA A 1 73 ? -8.290 -2.105 10.169 1.00 93.50 73 ALA A CA 1
ATOM 576 C C . ALA A 1 73 ? -8.569 -3.021 11.372 1.00 93.50 73 ALA A C 1
ATOM 578 O O . ALA A 1 73 ? -9.524 -2.792 12.113 1.00 93.50 73 ALA A O 1
ATOM 579 N N . LEU A 1 74 ? -7.696 -4.005 11.613 1.00 94.38 74 LEU A N 1
ATOM 580 C CA . LEU A 1 74 ? -7.787 -4.898 12.773 1.00 94.38 74 LEU A CA 1
ATOM 581 C C . LEU A 1 74 ? -7.631 -4.145 14.101 1.00 94.38 74 LEU A C 1
ATOM 583 O O . LEU A 1 74 ? -8.378 -4.406 15.043 1.00 94.38 74 LEU A O 1
ATOM 587 N N . GLY A 1 75 ? -6.701 -3.189 14.173 1.00 90.69 75 GLY A N 1
ATOM 588 C CA . GLY A 1 75 ? -6.520 -2.335 15.347 1.00 90.69 75 GLY A CA 1
ATOM 589 C C . GLY A 1 75 ? -7.788 -1.552 15.691 1.00 90.69 75 GLY A C 1
ATOM 590 O O . GLY A 1 75 ? -8.203 -1.527 16.847 1.00 90.69 75 GLY A O 1
ATOM 591 N N . TYR A 1 76 ? -8.456 -0.986 14.685 1.00 91.94 76 TYR A N 1
ATOM 592 C CA . TYR A 1 76 ? -9.716 -0.267 14.856 1.00 91.94 76 TYR A CA 1
ATOM 593 C C . TYR A 1 76 ? -10.879 -1.167 15.283 1.00 91.94 76 TYR A C 1
ATOM 595 O O . TYR A 1 76 ? -11.629 -0.778 16.176 1.00 91.94 76 TYR A O 1
ATOM 603 N N . VAL A 1 77 ? -11.004 -2.380 14.727 1.00 95.69 77 VAL A N 1
ATOM 604 C CA . VAL A 1 77 ? -11.973 -3.372 15.237 1.00 95.69 77 VAL A CA 1
ATOM 605 C C . VAL A 1 77 ? -11.711 -3.625 16.716 1.00 95.69 77 VAL A C 1
ATOM 607 O O . VAL A 1 77 ? -12.634 -3.599 17.527 1.00 95.69 77 VAL A O 1
ATOM 610 N N . ARG A 1 78 ? -10.438 -3.781 17.094 1.00 93.75 78 ARG A N 1
ATOM 611 C CA . ARG A 1 78 ? -10.107 -4.080 18.480 1.00 93.75 78 ARG A CA 1
ATOM 612 C C . ARG A 1 78 ? -10.411 -2.926 19.431 1.00 93.75 78 ARG A C 1
ATOM 614 O O . ARG A 1 78 ? -10.860 -3.172 20.545 1.00 93.75 78 ARG A O 1
ATOM 621 N N . ILE A 1 79 ? -10.228 -1.681 18.991 1.00 89.31 79 ILE A N 1
ATOM 622 C CA . ILE A 1 79 ? -10.667 -0.493 19.738 1.00 89.31 79 ILE A CA 1
ATOM 623 C C . ILE A 1 79 ? -12.193 -0.496 19.902 1.00 89.31 79 ILE A C 1
ATOM 625 O O . ILE A 1 79 ? -12.680 -0.227 20.998 1.00 89.31 79 ILE A O 1
ATOM 629 N N . ALA A 1 80 ? -12.945 -0.827 18.847 1.00 92.81 80 ALA A N 1
ATOM 630 C CA . ALA A 1 80 ? -14.405 -0.875 18.895 1.00 92.81 80 ALA A CA 1
ATOM 631 C C . ALA A 1 80 ? -14.921 -1.911 19.912 1.00 92.81 80 ALA A C 1
ATOM 633 O O . ALA A 1 80 ? -15.844 -1.609 20.670 1.00 92.81 80 ALA A O 1
ATOM 634 N N . ASP A 1 81 ? -14.291 -3.088 19.978 1.00 92.75 81 ASP A N 1
ATOM 635 C CA . ASP A 1 81 ? -14.656 -4.154 20.922 1.00 92.75 81 ASP A CA 1
ATOM 636 C C . ASP A 1 81 ? -14.516 -3.735 22.393 1.00 92.75 81 ASP A C 1
ATOM 638 O O . ASP A 1 81 ? -15.283 -4.179 23.245 1.00 92.75 81 ASP A O 1
ATOM 642 N N . PHE A 1 82 ? -13.516 -2.905 22.705 1.00 91.12 82 PHE A N 1
ATOM 643 C CA . PHE A 1 82 ? -13.238 -2.450 24.071 1.00 91.12 82 PHE A CA 1
ATOM 644 C C . PHE A 1 82 ? -13.905 -1.116 24.420 1.00 91.12 82 PHE A C 1
ATOM 646 O O . PHE A 1 82 ? -13.910 -0.717 25.587 1.00 91.12 82 PHE A O 1
ATOM 653 N N . ALA A 1 83 ? -14.459 -0.411 23.434 1.00 90.12 83 ALA A N 1
ATOM 654 C CA . ALA A 1 83 ? -15.112 0.868 23.650 1.00 90.12 83 ALA A CA 1
ATOM 655 C C . ALA A 1 83 ? -16.436 0.678 24.403 1.00 90.12 83 ALA A C 1
ATOM 657 O O . ALA A 1 83 ? -17.333 -0.032 23.945 1.00 90.12 83 ALA A O 1
ATOM 658 N N . THR A 1 84 ? -16.581 1.353 25.543 1.00 90.56 84 THR A N 1
ATOM 659 C CA . THR A 1 84 ? -17.843 1.424 26.299 1.00 90.56 84 THR A CA 1
ATOM 660 C C . THR A 1 84 ? -18.768 2.523 25.776 1.00 90.56 84 THR A C 1
ATOM 662 O O . THR A 1 84 ? -19.983 2.375 25.842 1.00 90.56 84 THR A O 1
ATOM 665 N N . ASP A 1 85 ? -18.197 3.595 25.223 1.00 91.75 85 ASP A N 1
ATOM 666 C CA . ASP A 1 85 ? -18.910 4.716 24.609 1.00 91.75 85 ASP A CA 1
ATOM 667 C C . ASP A 1 85 ? -19.292 4.393 23.154 1.00 91.75 85 ASP A C 1
ATOM 669 O O . ASP A 1 85 ? -18.428 4.094 22.320 1.00 91.75 85 ASP A O 1
ATOM 673 N N . ASP A 1 86 ? -20.584 4.481 22.831 1.00 92.94 86 ASP A N 1
ATOM 674 C CA . ASP A 1 86 ? -21.108 4.161 21.498 1.00 92.94 86 ASP A CA 1
ATOM 675 C C . ASP A 1 86 ? -20.541 5.068 20.394 1.00 92.94 86 ASP A C 1
ATOM 677 O O . ASP A 1 86 ? -20.388 4.627 19.253 1.00 92.94 86 ASP A O 1
ATOM 681 N N . ARG A 1 87 ? -20.167 6.316 20.711 1.00 90.94 87 ARG A N 1
ATOM 682 C CA . ARG A 1 87 ? -19.564 7.243 19.737 1.00 90.94 87 ARG A CA 1
ATOM 683 C C . ARG A 1 87 ? -18.159 6.798 19.360 1.00 90.94 87 ARG A C 1
ATOM 685 O O . ARG A 1 87 ? -17.809 6.791 18.181 1.00 90.94 87 ARG A O 1
ATOM 692 N N . VAL A 1 88 ? -17.373 6.393 20.358 1.00 89.25 88 VAL A N 1
ATOM 693 C CA . VAL A 1 88 ? -16.022 5.851 20.155 1.00 89.25 88 VAL A CA 1
ATOM 694 C C . VAL A 1 88 ? -16.106 4.554 19.359 1.00 89.25 88 VAL A C 1
ATOM 696 O O . VAL A 1 88 ? -15.365 4.379 18.394 1.00 89.25 88 VAL A O 1
ATOM 699 N N . ARG A 1 89 ? -17.050 3.674 19.715 1.00 93.06 89 ARG A N 1
ATOM 700 C CA . ARG A 1 89 ? -17.278 2.410 19.011 1.00 93.06 89 ARG A CA 1
ATOM 701 C C . ARG A 1 89 ? -17.634 2.632 17.541 1.00 93.06 89 ARG A C 1
ATOM 703 O O . ARG A 1 89 ? -17.041 1.999 16.671 1.00 93.06 89 ARG A O 1
ATOM 710 N N . LEU A 1 90 ? -18.562 3.547 17.254 1.00 93.50 90 LEU A N 1
ATOM 711 C CA . LEU A 1 90 ? -18.954 3.885 15.884 1.00 93.50 90 LEU A CA 1
ATOM 712 C C . LEU A 1 90 ? -17.769 4.429 15.074 1.00 93.50 90 LEU A C 1
ATOM 714 O O . LEU A 1 90 ? -17.527 3.964 13.962 1.00 93.50 90 LEU A O 1
ATOM 718 N N . LEU A 1 91 ? -17.011 5.378 15.632 1.00 91.44 91 LEU A N 1
ATOM 719 C CA . LEU A 1 91 ? -15.827 5.940 14.972 1.00 91.44 91 LEU A CA 1
ATOM 720 C C . LEU A 1 91 ? -14.758 4.879 14.704 1.00 91.44 91 LEU A C 1
ATOM 722 O O . LEU A 1 91 ? -14.175 4.851 13.621 1.00 91.44 91 LEU A O 1
ATOM 726 N N . ALA A 1 92 ? -14.532 3.978 15.657 1.00 92.19 92 ALA A N 1
ATOM 727 C CA . ALA A 1 92 ? -13.602 2.876 15.491 1.00 92.19 92 ALA A CA 1
ATOM 728 C C . ALA A 1 92 ? -14.055 1.924 14.370 1.00 92.19 92 ALA A C 1
ATOM 730 O O . ALA A 1 92 ? -13.257 1.603 13.494 1.00 92.19 92 ALA A O 1
ATOM 731 N N . TYR A 1 93 ? -15.338 1.555 14.296 1.00 94.81 93 TYR A N 1
ATOM 732 C CA . TYR A 1 93 ? -15.844 0.756 13.173 1.00 94.81 93 TYR A CA 1
ATOM 733 C C . TYR A 1 93 ? -15.719 1.466 11.820 1.00 94.81 93 TYR A C 1
ATOM 735 O O . TYR A 1 93 ? -15.354 0.829 10.833 1.00 94.81 93 TYR A O 1
ATOM 743 N N . LEU 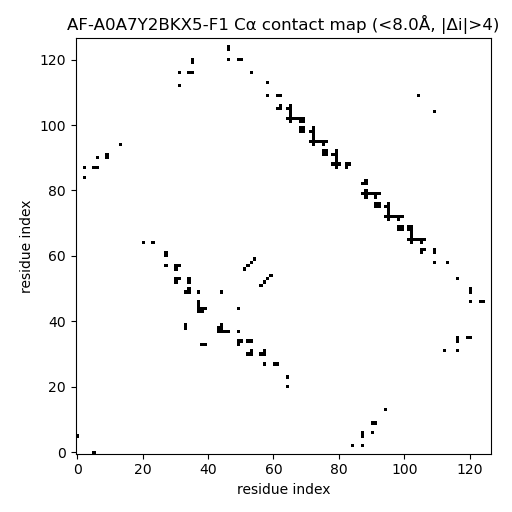A 1 94 ? -15.961 2.779 11.757 1.00 92.56 94 LEU A N 1
ATOM 744 C CA . LEU A 1 94 ? -15.741 3.555 10.533 1.00 92.56 94 LEU A CA 1
ATOM 745 C C . LEU A 1 94 ? -14.268 3.529 10.106 1.00 92.56 94 LEU A C 1
ATOM 747 O O . LEU A 1 94 ? -13.977 3.326 8.926 1.00 92.56 94 LEU A O 1
ATOM 751 N N . GLY A 1 95 ? -13.342 3.664 11.059 1.00 90.50 95 GLY A N 1
ATOM 752 C CA . GLY A 1 95 ? -11.912 3.475 10.818 1.00 90.50 95 GLY A CA 1
ATOM 753 C C . GLY A 1 95 ? -11.596 2.082 10.282 1.00 90.50 95 GLY A C 1
ATOM 754 O O . GLY A 1 95 ? -10.935 1.953 9.252 1.00 90.50 95 GLY A O 1
ATOM 755 N N . ALA A 1 96 ? -12.134 1.038 10.914 1.00 93.75 96 ALA A N 1
ATOM 756 C CA . ALA A 1 96 ? -11.941 -0.342 10.483 1.00 93.75 96 ALA A CA 1
ATOM 757 C C . ALA A 1 96 ? -12.400 -0.572 9.037 1.00 93.75 96 ALA A C 1
ATOM 759 O O . ALA A 1 96 ? -11.665 -1.160 8.245 1.00 93.75 96 ALA A O 1
ATOM 760 N N . VAL A 1 97 ? -13.582 -0.067 8.670 1.00 94.00 97 VAL A N 1
ATOM 761 C CA . VAL A 1 97 ? -14.113 -0.172 7.303 1.00 94.00 97 VAL A CA 1
ATOM 762 C C . VAL A 1 97 ? -13.230 0.583 6.314 1.00 94.00 97 VAL A C 1
ATOM 764 O O . VAL A 1 97 ? -12.872 0.026 5.278 1.00 94.00 97 VAL A O 1
ATOM 767 N N . LEU A 1 98 ? -12.839 1.820 6.629 1.00 91.12 98 LEU A N 1
ATOM 768 C CA . LEU A 1 98 ? -11.999 2.642 5.755 1.00 91.12 98 LEU A CA 1
ATOM 769 C C . LEU A 1 98 ? -10.674 1.936 5.424 1.00 91.12 98 LEU A C 1
ATOM 771 O O . LEU A 1 98 ? -10.317 1.782 4.255 1.00 91.12 98 LEU A O 1
ATOM 775 N N . TYR A 1 99 ? -9.959 1.469 6.448 1.00 90.88 99 TYR A N 1
ATOM 776 C CA . TYR A 1 99 ? -8.675 0.794 6.261 1.00 90.88 99 TYR A CA 1
ATOM 777 C C . TYR A 1 99 ? -8.825 -0.625 5.706 1.00 90.88 99 TYR A C 1
ATOM 779 O O . TYR A 1 99 ? -7.975 -1.070 4.935 1.00 90.88 99 TYR A O 1
ATOM 787 N N . GLY A 1 100 ? -9.924 -1.317 6.019 1.00 93.38 100 GLY A N 1
ATOM 788 C CA . GLY A 1 100 ? -10.252 -2.619 5.440 1.00 93.38 100 GLY A CA 1
ATOM 789 C C . GLY A 1 100 ? -10.493 -2.528 3.932 1.00 93.38 100 GLY A C 1
ATOM 790 O O . GLY A 1 100 ? -9.946 -3.321 3.167 1.00 93.38 100 GLY A O 1
ATOM 791 N N . LEU A 1 101 ? -11.229 -1.507 3.482 1.00 90.56 101 LEU A N 1
ATOM 792 C CA . LEU A 1 101 ? -11.381 -1.201 2.058 1.00 90.56 101 LEU A CA 1
ATOM 793 C C . LEU A 1 101 ? -10.038 -0.835 1.418 1.00 90.56 101 LEU A C 1
ATOM 795 O O . LEU A 1 101 ? -9.735 -1.322 0.330 1.00 90.56 101 LEU A O 1
ATOM 799 N N . GLY A 1 102 ? -9.208 -0.043 2.105 1.00 88.56 102 GLY A N 1
ATOM 800 C CA . GLY A 1 102 ? -7.847 0.271 1.664 1.00 88.56 102 GLY A CA 1
ATOM 801 C C . GLY A 1 102 ? -6.995 -0.981 1.439 1.00 88.56 102 GLY A C 1
ATOM 802 O O . GLY A 1 102 ? -6.362 -1.118 0.395 1.00 88.56 102 GLY A O 1
ATOM 803 N N . PHE A 1 103 ? -7.036 -1.941 2.365 1.00 91.62 103 PHE A N 1
ATOM 804 C CA . PHE A 1 103 ? -6.347 -3.226 2.230 1.00 91.62 103 PHE A CA 1
ATOM 805 C C . PHE A 1 103 ? -6.790 -3.996 0.981 1.00 91.62 103 PHE A C 1
ATOM 807 O O . PHE A 1 103 ? -5.948 -4.381 0.167 1.00 91.62 103 PHE A O 1
ATOM 814 N N . VAL A 1 104 ? -8.102 -4.174 0.794 1.00 91.19 104 VAL A N 1
ATOM 815 C CA . VAL A 1 104 ? -8.659 -4.867 -0.381 1.00 91.19 104 VAL A CA 1
ATOM 816 C C . VAL A 1 104 ? -8.258 -4.154 -1.671 1.00 91.19 104 VAL A C 1
ATOM 818 O O . VAL A 1 104 ? -7.843 -4.797 -2.635 1.00 91.19 104 VAL A O 1
ATOM 821 N N . PHE A 1 105 ? -8.325 -2.823 -1.680 1.00 88.44 105 PHE A N 1
ATOM 822 C CA . PHE A 1 105 ? -7.954 -2.006 -2.826 1.00 88.44 105 PHE A CA 1
ATOM 823 C C . PHE A 1 105 ? -6.472 -2.156 -3.187 1.00 88.44 105 PHE A C 1
ATOM 825 O O . PHE A 1 105 ? -6.148 -2.387 -4.353 1.00 88.44 105 PHE A O 1
ATOM 832 N N . TYR A 1 106 ? -5.567 -2.093 -2.206 1.00 89.31 106 TYR A N 1
ATOM 833 C CA . TYR A 1 106 ? -4.134 -2.276 -2.440 1.00 89.31 106 TYR A CA 1
ATOM 834 C C . TYR A 1 106 ? -3.785 -3.687 -2.909 1.00 89.31 106 TYR A C 1
ATOM 836 O O . TYR A 1 106 ? -2.918 -3.823 -3.772 1.00 89.31 106 TYR A O 1
ATOM 844 N N . LEU A 1 107 ? -4.467 -4.719 -2.406 1.00 88.12 107 LEU A N 1
ATOM 845 C CA . LEU A 1 107 ? -4.290 -6.086 -2.897 1.00 88.12 107 LEU A CA 1
ATOM 846 C C . LEU A 1 107 ? -4.768 -6.238 -4.341 1.00 88.12 107 LEU A C 1
ATOM 848 O O . LEU A 1 107 ? -4.036 -6.760 -5.181 1.00 88.12 107 LEU A O 1
ATOM 852 N N . PHE A 1 108 ? -5.979 -5.768 -4.645 1.00 90.44 108 PHE A N 1
ATOM 853 C CA . PHE A 1 108 ? -6.572 -5.939 -5.967 1.00 90.44 108 PHE A CA 1
ATOM 854 C C . PHE A 1 108 ? -5.834 -5.128 -7.037 1.00 90.44 108 PHE A C 1
ATOM 856 O O . PHE A 1 108 ? -5.452 -5.668 -8.081 1.00 90.44 108 PHE A O 1
ATOM 863 N N . LEU A 1 109 ? -5.577 -3.842 -6.772 1.00 87.69 109 LEU A N 1
ATOM 864 C CA . LEU A 1 109 ? -4.791 -3.013 -7.682 1.00 87.69 109 LEU A CA 1
ATOM 865 C C . LEU A 1 109 ? -3.340 -3.470 -7.752 1.00 87.69 109 LEU A C 1
ATOM 867 O O . LEU A 1 109 ? -2.798 -3.544 -8.846 1.00 87.69 109 LEU A O 1
ATOM 871 N N . GLY A 1 110 ? -2.723 -3.825 -6.622 1.00 89.50 110 GLY A N 1
ATOM 872 C CA . GLY A 1 110 ? -1.356 -4.341 -6.598 1.00 89.50 110 GLY A CA 1
ATOM 873 C C . GLY A 1 110 ? -1.202 -5.607 -7.440 1.00 89.50 110 GLY A C 1
ATOM 874 O O . GLY A 1 110 ? -0.277 -5.702 -8.242 1.00 89.50 110 GLY A O 1
ATOM 875 N N . GLY A 1 111 ? -2.142 -6.550 -7.342 1.00 91.31 111 GLY A N 1
ATOM 876 C CA . GLY A 1 111 ? -2.147 -7.749 -8.181 1.00 91.31 111 GLY A CA 1
ATOM 877 C C . GLY A 1 111 ? -2.344 -7.436 -9.668 1.00 91.31 111 GLY A C 1
ATOM 878 O O . GLY A 1 111 ? -1.631 -7.975 -10.519 1.00 91.31 111 GLY A O 1
ATOM 879 N N . SER A 1 112 ? -3.270 -6.529 -9.985 1.00 92.62 112 SER A N 1
ATOM 880 C CA . SER A 1 112 ? -3.558 -6.113 -11.365 1.00 92.62 112 SER A CA 1
ATOM 881 C C . SER A 1 112 ? -2.367 -5.395 -12.013 1.00 92.62 112 SER A C 1
ATOM 883 O O . SER A 1 112 ? -1.961 -5.737 -13.127 1.00 92.62 112 SER A O 1
ATOM 885 N N . ASP A 1 113 ? -1.764 -4.446 -11.294 1.00 92.88 113 ASP A N 1
ATOM 886 C CA . ASP A 1 113 ? -0.574 -3.704 -11.715 1.00 92.88 113 ASP A CA 1
ATOM 887 C C . ASP A 1 113 ? 0.626 -4.649 -11.891 1.00 92.88 113 ASP A C 1
ATOM 889 O O . ASP A 1 113 ? 1.325 -4.572 -12.901 1.00 92.88 113 ASP A O 1
ATOM 893 N N . LEU A 1 114 ? 0.836 -5.599 -10.968 1.00 94.94 114 LEU A N 1
ATOM 894 C CA . LEU A 1 114 ? 1.897 -6.606 -11.077 1.00 94.94 114 LEU A CA 1
ATOM 895 C C . LEU A 1 114 ? 1.752 -7.427 -12.362 1.00 94.94 114 LEU A C 1
ATOM 897 O O . LEU A 1 114 ? 2.721 -7.607 -13.105 1.00 94.94 114 LEU A O 1
ATOM 901 N N . PHE A 1 115 ? 0.539 -7.904 -12.654 1.00 94.88 115 PHE A N 1
ATOM 902 C CA . PHE A 1 115 ? 0.266 -8.646 -13.881 1.00 94.88 115 PHE A CA 1
ATOM 903 C C . PHE A 1 115 ? 0.569 -7.804 -15.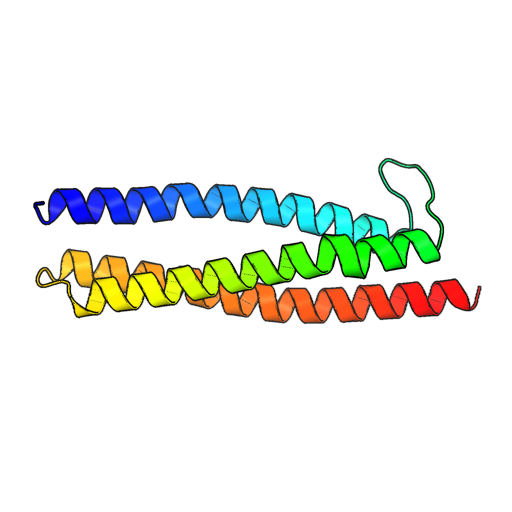127 1.00 94.88 115 PHE A C 1
ATOM 905 O O . PHE A 1 115 ? 1.194 -8.294 -16.076 1.00 94.88 115 PHE A O 1
ATOM 912 N N . PHE A 1 116 ? 0.171 -6.531 -15.121 1.00 93.94 116 PHE A N 1
ATOM 913 C CA . PHE A 1 116 ? 0.429 -5.612 -16.223 1.00 93.94 116 PHE A CA 1
ATOM 914 C C . PHE A 1 116 ? 1.930 -5.344 -16.423 1.00 93.94 116 PHE A C 1
ATOM 916 O O . PHE A 1 116 ? 2.429 -5.463 -17.547 1.00 93.94 116 PHE A O 1
ATOM 923 N N . CYS A 1 117 ? 2.672 -5.075 -15.345 1.00 94.50 117 CYS A N 1
ATOM 924 C CA . CYS A 1 117 ? 4.125 -4.909 -15.364 1.00 94.50 117 CYS A CA 1
ATOM 925 C C . CYS A 1 117 ? 4.818 -6.151 -15.935 1.00 94.50 117 CYS A C 1
ATOM 927 O O . CYS A 1 117 ? 5.580 -6.049 -16.898 1.00 94.50 117 CYS A O 1
ATOM 929 N N . LEU A 1 118 ? 4.498 -7.344 -15.426 1.00 95.81 118 LEU A N 1
ATOM 930 C CA . LEU A 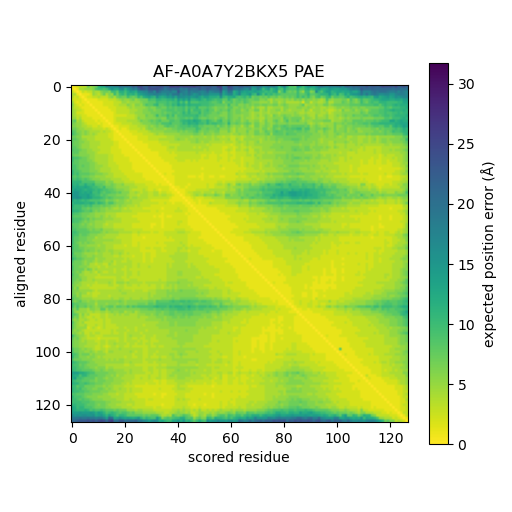1 118 ? 5.081 -8.599 -15.911 1.00 95.81 118 LEU A CA 1
ATOM 931 C C . LEU A 1 118 ? 4.766 -8.854 -17.387 1.00 95.81 118 LEU A C 1
ATOM 933 O O . LEU A 1 118 ? 5.637 -9.296 -18.142 1.00 95.81 118 LEU A O 1
ATOM 937 N N . ARG A 1 119 ? 3.537 -8.564 -17.830 1.00 94.94 119 ARG A N 1
ATOM 938 C CA . ARG A 1 119 ? 3.155 -8.687 -19.242 1.00 94.94 119 ARG A CA 1
ATOM 939 C C . ARG A 1 119 ? 3.991 -7.760 -20.124 1.00 94.94 119 ARG A C 1
ATOM 941 O O . ARG A 1 119 ? 4.443 -8.193 -21.184 1.00 94.94 119 ARG A O 1
ATOM 948 N N . THR A 1 120 ? 4.205 -6.521 -19.695 1.00 93.50 120 THR A N 1
ATOM 949 C CA . THR A 1 120 ? 5.002 -5.530 -20.430 1.00 93.50 120 THR A CA 1
ATOM 950 C C . THR A 1 120 ? 6.473 -5.936 -20.494 1.00 93.50 120 THR A C 1
ATOM 952 O O . THR A 1 120 ? 7.040 -5.990 -21.584 1.00 93.50 120 THR A O 1
ATOM 955 N N . LEU A 1 121 ? 7.066 -6.351 -19.372 1.00 93.44 121 LEU A N 1
ATOM 956 C CA . LEU A 1 121 ? 8.456 -6.819 -19.327 1.00 93.44 121 LEU A CA 1
ATOM 957 C C . LEU A 1 121 ? 8.687 -8.053 -20.210 1.00 93.44 121 LEU A C 1
ATOM 959 O O . LEU A 1 121 ? 9.702 -8.153 -20.899 1.00 93.44 121 LEU A O 1
ATOM 963 N N . ARG A 1 122 ? 7.728 -8.987 -20.250 1.00 93.00 122 ARG A N 1
ATOM 964 C CA . ARG A 1 122 ? 7.790 -10.153 -21.149 1.00 93.00 122 ARG A CA 1
ATOM 965 C C . ARG A 1 122 ? 7.745 -9.763 -22.623 1.00 93.00 122 ARG A C 1
ATOM 967 O O . ARG A 1 122 ? 8.410 -10.417 -23.422 1.00 93.00 122 ARG A O 1
ATOM 974 N N . LYS A 1 123 ? 6.969 -8.738 -22.990 1.00 90.62 123 LYS A N 1
ATOM 975 C CA . LYS A 1 123 ? 6.932 -8.224 -24.368 1.00 90.62 123 LYS A CA 1
ATOM 976 C C . LYS A 1 123 ? 8.267 -7.587 -24.750 1.00 90.62 123 LYS A C 1
ATOM 978 O O . LYS A 1 123 ? 8.795 -7.935 -25.797 1.00 90.62 123 LYS A O 1
ATOM 983 N N . SER A 1 124 ? 8.843 -6.759 -23.877 1.00 86.44 124 SER A N 1
ATOM 984 C CA . SER A 1 124 ? 10.149 -6.124 -24.112 1.00 86.44 124 SER A CA 1
ATOM 985 C C . SER A 1 124 ? 11.314 -7.114 -24.221 1.00 86.44 124 SER A C 1
ATOM 987 O O . SER A 1 124 ? 12.320 -6.789 -24.825 1.00 86.44 124 SER A O 1
ATOM 989 N N . LYS A 1 125 ? 11.207 -8.329 -23.663 1.00 81.31 125 LYS A N 1
ATOM 990 C CA . LYS A 1 125 ? 12.231 -9.379 -23.837 1.00 81.31 125 LYS A CA 1
ATOM 991 C C . LYS A 1 125 ? 12.256 -9.976 -25.254 1.00 81.31 125 LYS A C 1
ATOM 993 O O . LYS A 1 125 ? 13.218 -10.645 -25.612 1.00 81.31 125 LYS A O 1
ATOM 998 N N . ARG A 1 126 ? 11.164 -9.836 -26.013 1.00 75.38 126 ARG A N 1
ATOM 999 C CA . ARG A 1 126 ? 10.992 -10.455 -27.340 1.00 75.38 126 ARG A CA 1
ATOM 1000 C C . ARG A 1 126 ? 11.315 -9.512 -28.503 1.00 75.38 126 ARG A C 1
ATOM 1002 O O . ARG A 1 126 ? 11.365 -9.993 -29.629 1.00 75.38 126 ARG A O 1
ATOM 1009 N N . SER A 1 127 ? 11.442 -8.214 -28.233 1.00 64.31 127 SER A N 1
ATOM 1010 C CA . SER A 1 127 ? 11.856 -7.168 -29.179 1.00 64.31 127 SER A CA 1
ATOM 1011 C C . SER A 1 127 ? 13.361 -6.988 -29.141 1.00 64.31 127 SER A C 1
ATOM 1013 O O . SER A 1 127 ? 13.954 -6.863 -30.227 1.00 64.31 127 SER A O 1
#

Radius of gyration: 18.93 Å; Cα contacts (8 Å, |Δi|>4): 107; chains: 1; bounding box: 39×24×59 Å

Secondary structure (DSSP, 8-state):
--HHHHHHHHHHHHHHHHHHHHHHHHHHHHHHHHHHHTEETTEE--HHHHHHIIIIIIHHHHHHHHHHHHHHHHHHHHHHHH--SHHHHHHHHHHHHHHHHHHHHHHHHHHHHHHHHHHHHHHHTT-

Sequence (127 aa):
MTSLDIIEVILLVMLLAVPVNFWLSKISNVYRDGIIIGAFDGVPISLEHRYHILWSDWLPLKSSLGMLSGFLALGYVRIADFATDDRVRLLAYLGAVLYGLGFVFYLFLGGSDLFFCLRTLRKSKRS

Solvent-accessible surface area (backbone atoms only — not comparable to full-atom values): 6593 Å² total; per-residue (Å²): 134,55,75,66,58,54,45,52,51,52,51,49,52,54,66,51,51,52,59,51,50,53,53,53,48,52,53,48,47,54,50,50,50,25,47,60,75,34,31,56,97,87,42,78,52,54,72,68,56,36,52,47,43,46,65,71,47,40,46,52,52,45,49,49,54,17,51,52,22,41,50,51,12,53,50,21,45,54,50,25,76,71,42,85,49,68,68,54,21,51,53,21,45,52,49,15,50,56,24,40,51,46,18,55,48,36,49,54,50,45,54,52,51,51,54,50,41,52,54,46,55,58,53,65,73,74,110

pLDDT: mean 89.49, std 6.2, range [60.62, 95.94]

Nearest PDB structures (foldseek):
  6h2f-assembly1_G  TM=3.888E-01  e=1.956E+00  Aeromonas hydrophila subsp. hydrophila AL09-71
  7a0g-assembly1_EEE  TM=4.215E-01  e=5.587E+00  Serratia marcescens

Foldseek 3Di:
DDPVVLVVVLVVCVVVVVVVLVVLVVVLVLLLVCLLVQHHPNHHHDLVVSVCSLPVPNLVSLVVQLVVLQVQLVVLCVQLVPDPDPVSNVSSNVRNVVSVVSNVVSVVVSVVSSVSSVVSSVVVVVD

Mean predicted aligned error: 4.74 Å